Protein AF-A0A166R9R2-F1 (afdb_monomer_lite)

Secondary structure (DSSP, 8-state):
-----SSPPPSSHHHHHHHHHHHHHHHHTTTTSS-HHHHHHHHHHHHHHHHHHHHHHHHHHHHHHHHHHHHHHHHHH-TT--SSS--

pLDDT: mean 77.18, std 11.95, range [49.22, 95.12]

Foldseek 3Di:
DDDPDPDPQDPDPVSNVVVVVVVVVCVVVVCVPDDPVVVVVVVVVVVVVVVVVVVCCVVPVVVVVVVVVVVVCCVVVVPDDPPPDPD

InterPro domains:
  IPR024512 Small subunit of serine palmitoyltransferase-like [PF11779] (17-64)

Structure (mmCIF, N/CA/C/O backbone):
data_AF-A0A166R9R2-F1
#
_entry.id   AF-A0A166R9R2-F1
#
loop_
_atom_site.group_PDB
_atom_site.id
_atom_site.type_symbol
_atom_site.label_atom_id
_atom_site.label_alt_id
_atom_site.label_comp_id
_atom_site.label_asym_id
_atom_site.label_entity_id
_atom_site.label_seq_id
_atom_site.pdbx_PDB_ins_code
_atom_site.Cartn_x
_atom_site.Cartn_y
_atom_site.Cartn_z
_atom_site.occupancy
_atom_site.B_iso_or_equiv
_atom_site.auth_seq_id
_atom_site.auth_comp_id
_atom_site.auth_asym_id
_atom_site.auth_atom_id
_atom_site.pdbx_PDB_model_num
ATOM 1 N N . MET A 1 1 ? -24.221 -22.775 29.150 1.00 49.22 1 MET A N 1
ATOM 2 C CA . MET A 1 1 ? -22.929 -22.179 28.743 1.00 49.22 1 MET A CA 1
ATOM 3 C C . MET A 1 1 ? -23.203 -21.025 27.788 1.00 49.22 1 MET A C 1
ATOM 5 O O . MET A 1 1 ? -23.317 -21.229 26.587 1.00 49.22 1 MET A O 1
ATOM 9 N N . THR A 1 2 ? -23.420 -19.826 28.324 1.00 58.38 2 THR A N 1
ATOM 10 C CA . THR A 1 2 ? -23.666 -18.609 27.539 1.00 58.38 2 THR A CA 1
ATOM 11 C C . THR A 1 2 ? -22.318 -17.998 27.172 1.00 58.38 2 THR A C 1
ATOM 13 O O . THR A 1 2 ? -21.628 -17.451 28.027 1.00 58.38 2 THR A O 1
ATOM 16 N N . ASN A 1 3 ? -21.905 -18.156 25.917 1.00 58.81 3 ASN A N 1
ATOM 17 C CA . ASN A 1 3 ? -20.653 -17.599 25.412 1.00 58.81 3 ASN A CA 1
ATOM 18 C C . ASN A 1 3 ? -20.714 -16.061 25.420 1.00 58.81 3 ASN A C 1
ATOM 20 O O . ASN A 1 3 ? -21.324 -15.461 24.540 1.00 58.81 3 ASN A O 1
ATOM 24 N N . HIS A 1 4 ? -20.066 -15.434 26.402 1.00 62.53 4 HIS A N 1
ATOM 25 C CA . HIS A 1 4 ? -19.837 -13.989 26.476 1.00 62.53 4 HIS A CA 1
ATOM 26 C C . HIS A 1 4 ? -18.634 -13.613 25.589 1.00 62.53 4 HIS A C 1
ATOM 28 O O . HIS A 1 4 ? -17.598 -13.144 26.057 1.00 62.53 4 HIS A O 1
ATOM 34 N N . TYR A 1 5 ? -18.733 -13.867 24.286 1.00 57.38 5 TYR A N 1
ATOM 35 C CA . TYR A 1 5 ? -17.795 -13.298 23.322 1.00 57.38 5 TYR A CA 1
ATOM 36 C C . TYR A 1 5 ? -18.466 -12.084 22.685 1.00 57.38 5 TYR A C 1
ATOM 38 O O . TYR A 1 5 ? -19.431 -12.228 21.939 1.00 57.38 5 TYR A O 1
ATOM 46 N N . THR A 1 6 ? -17.945 -10.889 22.977 1.00 61.62 6 THR A N 1
ATOM 47 C CA . THR A 1 6 ? -18.450 -9.580 22.512 1.00 61.62 6 THR A CA 1
ATOM 48 C C . THR A 1 6 ? -18.473 -9.442 20.979 1.00 61.62 6 THR A C 1
ATOM 50 O O . THR A 1 6 ? -19.123 -8.547 20.450 1.00 61.62 6 THR A O 1
ATOM 53 N N . TYR A 1 7 ? -17.839 -10.364 20.245 1.00 62.16 7 TYR A N 1
ATOM 54 C CA . TYR A 1 7 ? -17.874 -10.429 18.783 1.00 62.16 7 TYR A CA 1
ATOM 55 C C . TYR A 1 7 ? -18.312 -11.821 18.304 1.00 62.16 7 TYR A C 1
ATOM 57 O O . TYR A 1 7 ? -17.480 -12.729 18.214 1.00 62.16 7 TYR A O 1
ATOM 65 N N . PRO A 1 8 ? -19.603 -12.034 17.985 1.00 69.12 8 PRO A N 1
ATOM 66 C CA . PRO A 1 8 ? -20.053 -13.309 17.449 1.00 69.12 8 PRO A CA 1
ATOM 67 C C . PRO A 1 8 ? -19.440 -13.531 16.063 1.00 69.12 8 PRO A C 1
ATOM 69 O O . PRO A 1 8 ? -19.558 -12.694 15.168 1.00 69.12 8 PRO A O 1
ATOM 72 N N . ARG A 1 9 ? -18.799 -14.690 15.875 1.00 69.81 9 ARG A N 1
ATOM 73 C CA . ARG A 1 9 ? -18.268 -15.123 14.578 1.00 69.81 9 ARG A CA 1
ATOM 74 C C . ARG A 1 9 ? -19.395 -15.070 13.530 1.00 69.81 9 ARG A C 1
ATOM 76 O O . ARG A 1 9 ? -20.382 -15.796 13.685 1.00 69.81 9 ARG A O 1
ATOM 83 N N . PRO A 1 10 ? -19.275 -14.255 12.467 1.00 72.62 10 PRO A N 1
ATOM 84 C CA . PRO A 1 10 ? -20.321 -14.157 11.458 1.00 72.62 10 PRO A CA 1
ATOM 85 C C . PRO A 1 10 ? -20.462 -15.489 10.714 1.00 72.62 10 PRO A C 1
ATOM 87 O O . PRO A 1 10 ? -19.473 -16.132 10.364 1.00 72.62 10 PRO A O 1
ATOM 90 N N . LYS A 1 11 ? -21.709 -15.908 10.475 1.00 79.19 11 LYS A N 1
ATOM 91 C CA . LYS A 1 11 ? -22.040 -17.193 9.829 1.00 79.19 11 LYS A CA 1
ATOM 92 C C . LYS A 1 11 ? -21.846 -17.161 8.303 1.00 79.19 11 LYS A C 1
ATOM 94 O O . LYS A 1 11 ? -21.725 -18.208 7.679 1.00 79.19 11 LYS A O 1
ATOM 99 N N . ASN A 1 12 ? -21.780 -15.964 7.715 1.00 85.69 12 ASN A N 1
ATOM 100 C CA . ASN A 1 12 ? -21.639 -15.746 6.273 1.00 85.69 12 ASN A CA 1
ATOM 101 C C . ASN A 1 12 ? -20.165 -15.784 5.841 1.00 85.69 12 ASN A C 1
ATOM 103 O O . ASN A 1 12 ? -19.317 -15.191 6.506 1.00 85.69 12 ASN A O 1
ATOM 107 N N . ALA A 1 13 ? -19.865 -16.387 4.684 1.00 82.81 13 ALA A N 1
ATOM 108 C CA . ALA A 1 13 ? -18.496 -16.501 4.164 1.00 82.81 13 ALA A CA 1
ATOM 109 C C . ALA A 1 13 ? -17.811 -15.135 3.951 1.00 82.81 13 ALA A C 1
ATOM 111 O O . ALA A 1 13 ? -16.672 -14.940 4.374 1.00 82.81 13 ALA A O 1
ATOM 112 N N . VAL A 1 14 ? -18.530 -14.162 3.377 1.00 83.88 14 VAL A N 1
ATOM 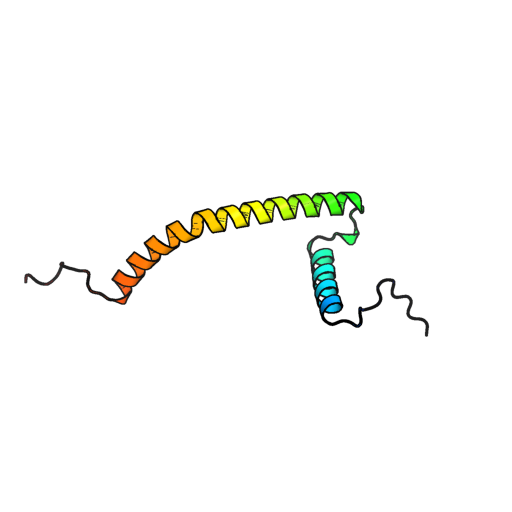113 C CA . VAL A 1 14 ? -18.030 -12.785 3.186 1.00 83.88 14 VAL A CA 1
ATOM 114 C C . VAL A 1 14 ? -17.804 -12.090 4.530 1.00 83.88 14 VAL A C 1
ATOM 116 O O . VAL A 1 14 ? -16.764 -11.471 4.744 1.00 83.88 14 VAL A O 1
ATOM 119 N N . GLY A 1 15 ? -18.737 -12.255 5.473 1.00 82.44 15 GLY A N 1
ATOM 120 C CA . GLY A 1 15 ? -18.602 -11.708 6.824 1.00 82.44 15 GLY A CA 1
ATOM 121 C C . GLY A 1 15 ? -17.392 -12.284 7.557 1.00 82.44 15 GLY A C 1
ATOM 122 O O . GLY A 1 15 ? -16.680 -11.557 8.240 1.00 82.44 15 GLY A O 1
ATOM 123 N N . LEU A 1 16 ? -17.104 -13.572 7.363 1.00 83.06 16 LEU A N 1
ATOM 124 C CA . LEU A 1 16 ? -15.944 -14.231 7.954 1.00 83.06 16 LEU A CA 1
ATOM 125 C C . LEU A 1 16 ? -14.620 -13.718 7.374 1.00 83.06 16 LEU A C 1
ATOM 127 O O . LEU A 1 16 ? -13.635 -13.588 8.101 1.00 83.06 16 LEU A O 1
ATOM 131 N N . PHE A 1 17 ? -14.595 -13.422 6.074 1.00 83.19 17 PHE A N 1
ATOM 132 C CA . PHE A 1 17 ? -13.430 -12.846 5.408 1.00 83.19 17 PHE A CA 1
ATOM 133 C C . PHE A 1 17 ? -13.147 -11.418 5.888 1.00 83.19 17 PHE A C 1
ATOM 135 O O . PHE A 1 17 ? -12.014 -11.112 6.263 1.00 83.19 17 PHE A O 1
ATOM 142 N N . LEU A 1 18 ? -14.178 -10.570 5.946 1.00 82.50 18 LEU A N 1
ATOM 143 C CA . LEU A 1 18 ? -14.062 -9.202 6.458 1.00 82.50 18 LE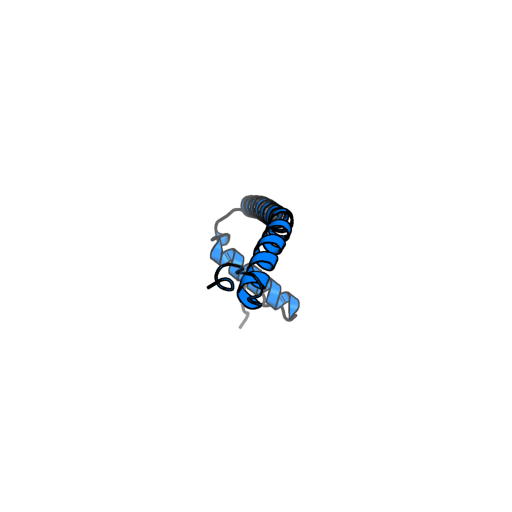U A CA 1
ATOM 144 C C . LEU A 1 18 ? -13.657 -9.190 7.934 1.00 82.50 18 LEU A C 1
ATOM 146 O O . LEU A 1 18 ? -12.757 -8.446 8.308 1.00 82.50 18 LEU A O 1
ATOM 150 N N . TRP A 1 19 ? -14.234 -10.077 8.747 1.00 80.38 19 TRP A N 1
ATOM 151 C CA . TRP A 1 19 ? -13.880 -10.224 10.159 1.00 80.38 19 TRP A CA 1
ATOM 152 C C . TRP A 1 19 ? -12.415 -10.633 10.351 1.00 80.38 19 TRP A C 1
ATOM 154 O O . TRP A 1 19 ? -11.706 -10.030 11.152 1.00 80.38 19 TRP A O 1
ATOM 164 N N . LYS A 1 20 ? -11.911 -11.595 9.563 1.00 82.38 20 LYS A N 1
ATOM 165 C CA . LYS A 1 20 ? -10.486 -11.966 9.587 1.00 82.38 20 LYS A CA 1
ATOM 166 C C . LYS A 1 20 ? -9.582 -10.805 9.187 1.00 82.38 20 LYS A C 1
ATOM 168 O O . LYS A 1 20 ? -8.554 -10.595 9.825 1.00 82.38 20 LYS A O 1
ATOM 173 N N . ARG A 1 21 ? -9.951 -10.067 8.136 1.00 80.06 21 ARG A N 1
ATOM 174 C CA . ARG A 1 21 ? -9.181 -8.913 7.664 1.00 80.06 21 ARG A CA 1
ATOM 175 C C . ARG A 1 21 ? -9.154 -7.806 8.714 1.00 80.06 21 ARG A C 1
ATOM 177 O O . ARG A 1 21 ? -8.086 -7.261 8.961 1.00 80.06 21 ARG A O 1
ATOM 184 N N . GLN A 1 22 ? -10.291 -7.527 9.347 1.00 77.62 22 GLN A N 1
ATOM 185 C CA . GLN A 1 22 ? -10.405 -6.552 10.425 1.00 77.62 22 GLN A CA 1
ATOM 186 C C . GLN A 1 22 ? -9.543 -6.950 11.626 1.00 77.62 22 GLN A C 1
ATOM 188 O O . GLN A 1 22 ? -8.759 -6.134 12.089 1.00 77.62 22 GLN A O 1
ATOM 193 N N . MET A 1 23 ? -9.617 -8.207 12.072 1.00 79.31 23 MET A N 1
ATOM 194 C CA . MET A 1 23 ? -8.820 -8.705 13.201 1.00 79.31 23 MET A CA 1
ATOM 195 C C . MET A 1 23 ? -7.312 -8.649 12.923 1.00 79.31 23 MET A C 1
ATOM 197 O O . MET A 1 23 ? -6.538 -8.231 13.779 1.00 79.31 23 MET A O 1
ATOM 201 N N . TRP A 1 24 ? -6.883 -9.004 11.706 1.00 79.38 24 TRP A N 1
ATOM 202 C CA . TRP A 1 24 ? -5.489 -8.827 11.281 1.00 79.38 24 TRP A CA 1
ATOM 203 C C . TRP A 1 24 ? -5.062 -7.359 11.322 1.00 79.38 24 TRP A C 1
ATOM 205 O O . TRP A 1 24 ? -3.970 -7.041 11.790 1.00 79.38 24 TRP A O 1
ATOM 215 N N . PHE A 1 25 ? -5.926 -6.460 10.852 1.00 74.56 25 PHE A N 1
ATOM 216 C CA . PHE A 1 25 ? -5.632 -5.033 10.808 1.00 74.56 25 PHE A CA 1
ATOM 217 C C . PHE A 1 25 ? -5.560 -4.419 12.214 1.00 74.56 25 PHE A C 1
ATOM 219 O O . PHE A 1 25 ? -4.630 -3.674 12.512 1.00 74.56 25 PHE A O 1
ATOM 226 N N . GLU A 1 26 ? -6.489 -4.792 13.099 1.00 74.75 26 GLU A N 1
ATOM 227 C CA . GLU A 1 26 ? -6.503 -4.385 14.509 1.00 74.75 26 GLU A CA 1
ATOM 228 C C . GLU A 1 26 ? -5.257 -4.872 15.255 1.00 74.75 26 GLU A C 1
ATOM 230 O O . GLU A 1 26 ? -4.663 -4.097 16.005 1.00 74.75 26 GLU A O 1
ATOM 235 N N . SER A 1 27 ? -4.807 -6.103 14.983 1.00 75.56 27 SER A N 1
ATOM 236 C CA . SER A 1 27 ? -3.585 -6.662 15.573 1.00 75.56 27 SER A CA 1
ATOM 237 C C . SER A 1 27 ? -2.301 -6.027 15.038 1.00 75.56 27 SER A C 1
ATOM 239 O O . SER A 1 27 ? -1.349 -5.882 15.797 1.00 75.56 27 SER A O 1
ATOM 241 N N . THR A 1 28 ? -2.236 -5.671 13.751 1.00 75.19 28 THR A N 1
ATOM 242 C CA . THR A 1 28 ? -0.991 -5.154 13.147 1.00 75.19 28 THR A CA 1
ATOM 243 C C . THR A 1 28 ? -0.697 -3.724 13.596 1.00 75.19 28 THR A C 1
ATOM 245 O O . THR A 1 28 ? 0.458 -3.364 13.794 1.00 75.19 28 THR A O 1
ATOM 248 N N . PHE A 1 29 ? -1.738 -2.913 13.784 1.00 67.94 29 PHE A N 1
ATOM 249 C CA . PHE A 1 29 ? -1.601 -1.500 14.145 1.00 67.94 29 PHE A CA 1
ATOM 250 C C . PHE A 1 29 ? -1.874 -1.211 15.629 1.00 67.94 29 PHE A C 1
ATOM 252 O O . PHE A 1 29 ? -1.943 -0.046 16.005 1.00 67.94 29 PHE A O 1
ATOM 259 N N . ALA A 1 30 ? -2.056 -2.245 16.465 1.00 71.88 30 ALA A N 1
ATOM 260 C CA . ALA A 1 30 ? -2.420 -2.111 17.883 1.00 71.88 30 ALA A CA 1
ATOM 261 C C . ALA A 1 30 ? -3.606 -1.147 18.118 1.00 71.88 30 ALA A C 1
ATOM 263 O O . ALA A 1 30 ? -3.690 -0.445 19.125 1.00 71.8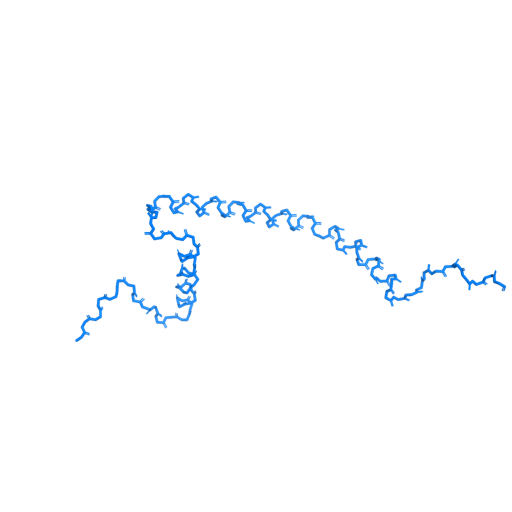8 30 ALA A O 1
ATOM 264 N N . LEU A 1 31 ? -4.563 -1.138 17.183 1.00 68.50 31 LEU A N 1
ATOM 265 C CA . LEU A 1 31 ? -5.704 -0.213 17.156 1.00 68.50 31 LEU A CA 1
ATOM 266 C C . LEU A 1 31 ? -6.699 -0.439 18.301 1.00 68.50 31 LEU A C 1
ATOM 268 O O . LEU A 1 31 ? -7.679 0.292 18.399 1.00 68.50 31 LEU A O 1
ATOM 272 N N . SER A 1 32 ? -6.489 -1.457 19.141 1.00 67.88 32 SER A N 1
ATOM 273 C CA . SER A 1 32 ? -7.341 -1.711 20.304 1.00 67.88 32 SER A CA 1
ATOM 274 C C . SER A 1 32 ? -7.145 -0.689 21.425 1.00 67.88 32 SER A C 1
ATOM 276 O O . SER A 1 32 ? -7.950 -0.670 22.349 1.00 67.88 32 SER A O 1
ATOM 278 N N . MET A 1 33 ? -6.065 0.099 21.378 1.00 78.81 33 MET A N 1
ATOM 279 C CA . MET A 1 33 ? -5.723 1.104 22.393 1.00 78.81 33 MET A CA 1
ATOM 280 C C . MET A 1 33 ? -6.088 2.533 21.967 1.00 78.81 33 MET A C 1
ATOM 282 O O . MET A 1 33 ? -6.089 3.420 22.811 1.00 78.81 33 MET A O 1
ATOM 286 N N . LEU A 1 34 ? -6.385 2.754 20.681 1.00 80.31 34 LEU A N 1
ATOM 287 C CA . LEU A 1 34 ? -6.746 4.070 20.149 1.00 80.31 34 LEU A CA 1
ATOM 288 C C . LEU A 1 34 ? -8.224 4.371 20.381 1.00 80.31 34 LEU A C 1
ATOM 290 O O . LEU A 1 34 ? -9.083 3.492 20.255 1.00 80.31 34 LEU A O 1
ATOM 294 N N . GLU A 1 35 ? -8.527 5.641 20.630 1.00 85.19 35 GLU A N 1
ATOM 295 C CA . GLU A 1 35 ? -9.908 6.090 20.699 1.00 85.19 35 GLU A CA 1
ATOM 296 C C . GLU A 1 35 ? -10.610 5.931 19.334 1.00 85.19 35 GLU A C 1
ATOM 298 O O . GLU A 1 35 ? -9.968 5.969 18.273 1.00 85.19 35 GLU A O 1
ATOM 303 N N . PRO A 1 36 ? -11.950 5.784 19.307 1.00 80.12 36 PRO A N 1
ATOM 304 C CA . PRO A 1 36 ? -12.692 5.572 18.064 1.00 80.12 36 PRO A CA 1
ATOM 305 C C . PRO A 1 36 ? -12.445 6.655 17.004 1.00 80.12 36 PRO A C 1
ATOM 307 O O . PRO A 1 36 ? -12.455 6.360 15.809 1.00 80.12 36 PRO A O 1
ATOM 310 N N . TRP A 1 37 ? -12.199 7.898 17.430 1.00 85.44 37 TRP A N 1
ATOM 311 C CA . TRP A 1 37 ? -11.929 9.018 16.530 1.00 85.44 37 TRP A CA 1
ATOM 312 C C . TRP A 1 37 ? -10.501 8.977 15.956 1.00 85.44 37 TRP A C 1
ATOM 314 O O . TRP A 1 37 ? -10.319 9.243 14.766 1.00 85.44 37 TRP A O 1
ATOM 324 N N . GLU A 1 38 ? -9.504 8.573 16.752 1.00 86.06 38 GLU A N 1
ATOM 325 C CA . GLU A 1 38 ? -8.112 8.423 16.306 1.00 86.06 38 GLU A CA 1
ATOM 326 C C . GLU A 1 38 ? -8.001 7.309 15.266 1.00 86.06 38 GLU A C 1
ATOM 328 O O . GLU A 1 38 ? -7.344 7.468 14.236 1.00 86.06 38 GLU A O 1
ATOM 333 N N . LYS A 1 39 ? -8.724 6.201 15.477 1.00 82.31 39 LYS A N 1
ATOM 334 C CA . LYS A 1 39 ? -8.832 5.113 14.495 1.00 82.31 39 LYS A CA 1
ATOM 335 C C . LYS A 1 39 ? -9.366 5.624 13.156 1.00 82.31 39 LYS A C 1
ATOM 337 O O . LYS A 1 39 ? -8.836 5.246 12.112 1.00 82.31 39 LYS A O 1
ATOM 342 N N . CYS A 1 40 ? -10.374 6.499 13.170 1.00 84.25 40 CYS A N 1
ATOM 343 C CA . CYS A 1 40 ? -10.895 7.118 11.950 1.00 84.25 40 CYS A CA 1
ATOM 344 C C . CYS A 1 40 ? -9.833 7.973 11.242 1.00 84.25 40 CYS A C 1
ATOM 346 O O . CYS A 1 40 ? -9.686 7.842 10.028 1.00 84.25 40 CYS A O 1
ATOM 348 N N . LEU A 1 41 ? -9.053 8.782 11.969 1.00 88.88 41 LEU A N 1
ATOM 349 C CA . LEU A 1 41 ? -7.969 9.576 11.375 1.00 88.88 41 LEU A CA 1
ATOM 350 C C . LEU A 1 41 ? -6.848 8.721 10.779 1.00 88.88 41 LEU A C 1
ATOM 352 O O . LEU A 1 41 ? -6.387 8.983 9.671 1.00 88.88 41 LEU A O 1
ATOM 356 N N . VAL A 1 42 ? -6.411 7.675 11.480 1.00 87.56 42 VAL A N 1
ATOM 357 C CA . VAL A 1 42 ? -5.367 6.780 10.961 1.00 87.56 42 VAL A CA 1
ATOM 358 C C . VAL A 1 42 ? -5.838 6.097 9.676 1.00 87.56 42 VAL A C 1
ATOM 360 O O . VAL A 1 42 ? -5.081 6.012 8.709 1.00 87.56 42 VAL A O 1
ATOM 363 N N . MET A 1 43 ? -7.101 5.662 9.626 1.00 84.88 43 MET A N 1
ATOM 364 C CA . MET A 1 43 ? -7.679 5.039 8.433 1.00 84.88 43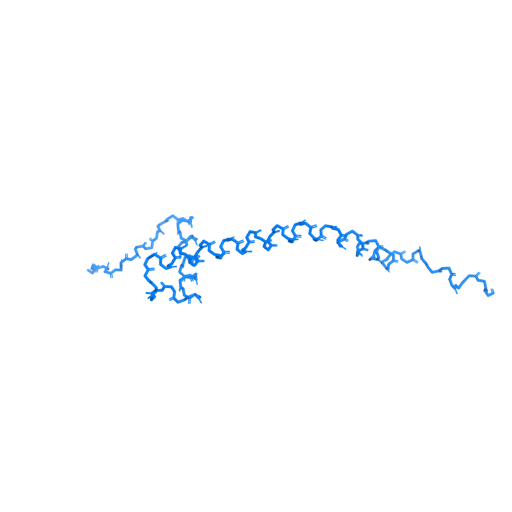 MET A CA 1
ATOM 365 C C . MET A 1 43 ? -7.761 6.007 7.250 1.00 84.88 43 MET A C 1
ATOM 367 O O . MET A 1 43 ? -7.444 5.607 6.130 1.00 84.88 43 MET A O 1
ATOM 371 N N . THR A 1 44 ? -8.146 7.268 7.467 1.00 89.44 44 THR A N 1
ATOM 372 C CA . THR A 1 44 ? -8.211 8.261 6.382 1.00 89.44 44 THR A CA 1
ATOM 373 C C . THR A 1 44 ? -6.824 8.615 5.859 1.00 89.44 44 THR A C 1
ATOM 375 O O . THR A 1 44 ? -6.631 8.659 4.642 1.00 89.44 44 THR A O 1
ATOM 378 N N . ILE A 1 45 ? -5.835 8.791 6.740 1.00 92.31 45 ILE A N 1
ATOM 379 C CA . ILE A 1 45 ? -4.440 9.039 6.347 1.00 92.31 45 ILE A CA 1
ATOM 380 C C . ILE A 1 45 ? -3.902 7.851 5.550 1.00 92.31 45 ILE A C 1
ATOM 382 O O . ILE A 1 45 ? -3.367 8.031 4.457 1.00 92.31 45 ILE A O 1
ATOM 386 N N . LEU A 1 46 ? -4.087 6.628 6.050 1.00 89.25 46 LEU A N 1
ATOM 387 C CA . LEU A 1 46 ? -3.601 5.423 5.386 1.00 89.25 46 LEU A CA 1
ATOM 388 C C . LEU A 1 46 ? -4.273 5.214 4.025 1.00 89.25 46 LEU A C 1
ATOM 390 O O . LEU A 1 46 ? -3.588 4.903 3.055 1.00 89.25 46 LEU A O 1
ATOM 394 N N . LEU A 1 47 ? -5.584 5.448 3.915 1.00 90.62 47 LEU A N 1
ATOM 395 C CA . LEU A 1 47 ? -6.297 5.413 2.636 1.00 90.62 47 LEU A CA 1
ATOM 396 C C . LEU A 1 47 ? -5.743 6.461 1.657 1.00 90.62 47 LEU A C 1
ATOM 398 O O . LEU A 1 47 ? -5.517 6.160 0.485 1.00 90.62 47 LEU A O 1
ATOM 402 N N . THR A 1 48 ? -5.484 7.678 2.134 1.00 94.81 48 THR A N 1
ATOM 403 C CA . THR A 1 48 ? -4.934 8.767 1.313 1.00 94.81 48 THR A CA 1
ATOM 404 C C . THR A 1 48 ? -3.531 8.422 0.812 1.00 94.81 48 THR A C 1
ATOM 406 O O . THR A 1 48 ? -3.240 8.554 -0.373 1.00 94.81 48 THR A O 1
ATOM 409 N N . LEU A 1 49 ? -2.671 7.886 1.680 1.00 94.94 49 LEU A N 1
ATOM 410 C CA . LEU A 1 49 ? -1.338 7.427 1.292 1.00 94.94 49 LEU A CA 1
ATOM 411 C C . LEU A 1 49 ? -1.409 6.261 0.300 1.00 94.94 49 LEU A C 1
ATOM 413 O O . LEU A 1 49 ? -0.709 6.272 -0.708 1.00 94.94 49 LEU A O 1
ATOM 417 N N . MET A 1 50 ? -2.280 5.279 0.540 1.00 92.75 50 MET A N 1
ATOM 418 C CA . MET A 1 50 ? -2.437 4.127 -0.351 1.00 92.75 50 MET A CA 1
ATOM 419 C C . MET A 1 50 ? -2.966 4.535 -1.724 1.00 92.75 50 MET A C 1
ATOM 421 O O . MET A 1 50 ? -2.466 4.047 -2.736 1.00 92.75 50 MET A O 1
ATOM 425 N N . THR A 1 51 ? -3.937 5.446 -1.791 1.00 95.12 51 THR A N 1
ATOM 426 C CA . THR A 1 51 ? -4.449 5.968 -3.067 1.00 95.12 51 THR A CA 1
ATOM 427 C C . THR A 1 51 ? -3.393 6.788 -3.800 1.00 95.12 51 THR A C 1
ATOM 429 O O . THR A 1 51 ? -3.243 6.614 -5.009 1.00 95.12 51 THR A O 1
ATOM 432 N N . LEU A 1 52 ? -2.596 7.594 -3.092 1.00 94.56 52 LEU A N 1
ATOM 433 C CA . LEU A 1 52 ? -1.484 8.341 -3.680 1.00 94.56 52 LEU A CA 1
ATOM 434 C C . LEU A 1 52 ? -0.405 7.407 -4.247 1.00 94.56 52 LEU A C 1
ATOM 436 O O . LEU A 1 52 ? -0.005 7.563 -5.398 1.00 94.56 52 LEU A O 1
ATOM 440 N N . VAL A 1 53 ? 0.016 6.397 -3.479 1.00 94.00 53 VAL A N 1
ATOM 441 C CA . VAL A 1 53 ? 0.982 5.380 -3.925 1.00 94.00 53 VAL A CA 1
ATOM 442 C C . VAL A 1 53 ? 0.439 4.613 -5.123 1.00 94.00 53 VAL A C 1
ATOM 444 O O . VAL A 1 53 ? 1.145 4.442 -6.109 1.00 94.00 53 VAL A O 1
ATOM 447 N N . THR A 1 54 ? -0.823 4.191 -5.070 1.00 93.94 54 THR A N 1
ATOM 448 C CA . THR A 1 54 ? -1.469 3.450 -6.159 1.00 93.94 54 THR A CA 1
ATOM 449 C C . THR A 1 54 ? -1.547 4.300 -7.424 1.00 93.94 54 THR A C 1
ATOM 451 O O . THR A 1 54 ? -1.181 3.835 -8.498 1.00 93.94 54 THR A O 1
ATOM 454 N N . THR A 1 55 ? -1.942 5.568 -7.305 1.00 93.19 55 THR A N 1
ATOM 455 C CA . THR A 1 55 ? -1.995 6.515 -8.429 1.00 93.19 55 THR A CA 1
ATOM 456 C C . THR A 1 55 ? -0.604 6.762 -9.014 1.00 93.19 55 THR A C 1
ATOM 458 O O . THR A 1 55 ? -0.427 6.716 -10.231 1.00 93.19 55 THR A O 1
ATOM 461 N N . GLY A 1 56 ? 0.407 6.954 -8.161 1.00 88.88 56 GLY A N 1
ATOM 462 C CA . GLY A 1 56 ? 1.802 7.082 -8.579 1.00 88.88 56 GLY A CA 1
ATOM 463 C C . GLY A 1 56 ? 2.312 5.828 -9.288 1.00 88.88 56 GLY A C 1
ATOM 464 O O . GLY A 1 56 ? 2.949 5.930 -10.333 1.00 88.88 56 GLY A O 1
ATOM 465 N N . LEU A 1 57 ? 1.969 4.643 -8.781 1.00 90.31 57 LEU A N 1
ATOM 466 C CA . LEU A 1 57 ? 2.334 3.364 -9.380 1.00 90.31 57 LEU A CA 1
ATOM 467 C C . LEU A 1 57 ? 1.679 3.189 -10.756 1.00 90.31 57 LEU A C 1
ATOM 469 O O . LEU A 1 57 ? 2.374 2.885 -11.721 1.00 90.31 57 LEU A O 1
ATOM 473 N N . TYR A 1 58 ? 0.376 3.449 -10.879 1.00 90.81 58 TYR A N 1
ATOM 474 C CA . TYR A 1 58 ? -0.327 3.377 -12.163 1.00 90.81 58 TYR A CA 1
ATOM 475 C C . TYR A 1 58 ? 0.195 4.383 -13.187 1.00 90.81 58 TYR A C 1
ATOM 477 O O . TYR A 1 58 ? 0.238 4.065 -14.370 1.00 90.81 58 TYR A O 1
ATOM 485 N N . SER A 1 59 ? 0.606 5.574 -12.754 1.00 86.44 59 SER A N 1
ATOM 486 C CA . SER A 1 59 ? 1.161 6.590 -13.652 1.00 86.44 59 SER A CA 1
ATOM 487 C C . SER A 1 59 ? 2.605 6.266 -14.074 1.00 86.44 59 SER A C 1
ATOM 489 O O . SER A 1 59 ? 2.974 6.420 -15.237 1.00 86.44 59 SER A O 1
ATOM 491 N N . TYR A 1 60 ? 3.429 5.757 -13.153 1.00 81.94 60 TYR A N 1
ATOM 492 C CA . TYR A 1 60 ? 4.868 5.566 -13.370 1.00 81.94 60 TYR A CA 1
ATOM 493 C C . TYR A 1 60 ? 5.238 4.212 -13.994 1.00 81.94 60 TYR A C 1
ATOM 495 O O . TYR A 1 60 ? 6.125 4.132 -14.848 1.00 81.94 60 TYR A O 1
ATOM 503 N N . VAL A 1 61 ? 4.572 3.129 -13.588 1.00 77.12 61 VAL A N 1
ATOM 504 C CA . VAL A 1 61 ? 4.897 1.763 -14.028 1.00 77.12 61 VAL A CA 1
ATOM 505 C C . VAL A 1 61 ? 4.744 1.538 -15.536 1.00 77.12 61 VAL A C 1
ATOM 507 O O . VAL A 1 61 ? 5.687 0.995 -16.117 1.00 77.12 61 VAL A O 1
ATOM 510 N N . PRO A 1 62 ? 3.647 1.928 -16.221 1.00 78.94 62 PRO A N 1
ATOM 511 C CA . PRO A 1 62 ? 3.471 1.575 -17.632 1.00 78.94 62 PRO A CA 1
ATOM 512 C C . PRO A 1 62 ? 4.567 2.170 -18.521 1.00 78.94 62 PRO A C 1
ATOM 514 O O . PRO A 1 62 ? 5.041 1.500 -19.436 1.00 78.94 62 PRO A O 1
ATOM 517 N N . VAL A 1 63 ? 5.043 3.379 -18.206 1.00 72.50 63 VAL A N 1
ATOM 518 C CA . VAL A 1 63 ? 6.125 4.041 -18.951 1.00 72.50 63 VAL A CA 1
ATOM 519 C C . VAL A 1 63 ? 7.430 3.242 -18.854 1.00 72.50 63 VAL A C 1
ATOM 521 O O . VAL A 1 63 ? 8.111 3.028 -19.854 1.00 72.50 63 VAL A O 1
ATOM 524 N N . ARG A 1 64 ? 7.760 2.730 -17.664 1.00 71.12 64 ARG A N 1
ATOM 525 C CA . ARG A 1 64 ? 9.018 2.006 -17.410 1.00 71.12 64 ARG A CA 1
ATOM 526 C C . ARG A 1 64 ? 8.974 0.555 -17.886 1.00 71.12 64 ARG A C 1
ATOM 528 O O . ARG A 1 64 ? 9.995 0.021 -18.316 1.00 71.12 64 ARG A O 1
ATOM 535 N N . VAL A 1 65 ? 7.805 -0.084 -17.845 1.00 78.94 65 VAL A N 1
ATOM 536 C CA . VAL A 1 65 ? 7.627 -1.473 -18.300 1.00 78.94 65 VAL A CA 1
ATOM 537 C C . VAL A 1 65 ? 7.850 -1.595 -19.807 1.00 78.94 65 VAL A C 1
ATOM 539 O O . VAL A 1 65 ? 8.490 -2.551 -20.239 1.00 78.94 65 VAL A O 1
ATOM 542 N N . VAL A 1 66 ? 7.418 -0.615 -20.607 1.00 79.25 66 VAL A N 1
ATOM 543 C CA . VAL A 1 66 ? 7.617 -0.633 -22.069 1.00 79.25 66 VAL A CA 1
ATOM 544 C C . VAL A 1 66 ? 9.102 -0.564 -22.444 1.00 79.25 66 VAL A C 1
ATOM 546 O O . VAL A 1 66 ? 9.553 -1.273 -23.347 1.00 79.25 66 VAL A O 1
ATOM 549 N N . GLU A 1 67 ? 9.892 0.248 -21.741 1.00 78.06 67 GLU A N 1
ATOM 550 C CA . GLU A 1 67 ? 11.336 0.362 -21.985 1.00 78.06 67 GLU A CA 1
ATOM 551 C C . GLU A 1 67 ? 12.086 -0.919 -21.607 1.00 78.06 67 GLU A C 1
ATOM 553 O O . GLU A 1 67 ? 12.923 -1.407 -22.374 1.00 78.06 67 GLU A O 1
ATOM 558 N N . VAL A 1 68 ? 11.760 -1.497 -20.447 1.00 81.94 68 VAL A N 1
ATOM 559 C CA . VAL A 1 68 ? 12.352 -2.761 -19.992 1.00 81.94 68 VAL A CA 1
ATOM 560 C C . VAL A 1 68 ? 11.936 -3.909 -20.907 1.00 81.94 68 VAL A C 1
ATOM 562 O O . VAL A 1 68 ? 12.777 -4.736 -21.241 1.00 81.94 68 VAL A O 1
ATOM 565 N N . GLN A 1 69 ? 10.692 -3.934 -21.391 1.00 82.44 69 GLN A N 1
ATOM 566 C CA . GLN A 1 69 ? 10.214 -4.948 -22.330 1.00 82.44 69 GLN A CA 1
ATOM 567 C C . GLN A 1 69 ? 10.973 -4.893 -23.660 1.00 82.44 69 GLN A C 1
ATOM 569 O O . GLN A 1 69 ? 11.402 -5.933 -24.154 1.00 82.44 69 GLN A O 1
ATOM 574 N N . ARG A 1 70 ? 11.200 -3.699 -24.228 1.00 76.25 70 ARG A N 1
ATOM 575 C CA . ARG A 1 70 ? 11.987 -3.549 -25.468 1.00 76.25 70 ARG A CA 1
ATOM 576 C C . ARG A 1 70 ? 13.414 -4.077 -25.306 1.00 76.25 70 ARG A C 1
ATOM 578 O O . ARG A 1 70 ? 13.905 -4.783 -26.184 1.00 76.25 70 ARG A O 1
ATOM 585 N N . ARG A 1 71 ? 14.058 -3.790 -24.169 1.00 79.31 71 ARG A N 1
ATOM 586 C CA . ARG A 1 71 ? 15.391 -4.325 -23.843 1.00 79.31 71 ARG A CA 1
ATOM 587 C C . ARG A 1 71 ? 15.351 -5.835 -23.607 1.00 79.31 71 ARG A C 1
ATOM 589 O O . ARG A 1 71 ? 16.192 -6.551 -24.134 1.00 79.31 71 ARG A O 1
ATOM 596 N N . ALA A 1 72 ? 14.361 -6.334 -22.873 1.00 83.69 72 ALA A N 1
ATOM 597 C CA . ALA A 1 72 ? 14.195 -7.758 -22.601 1.00 83.69 72 ALA A CA 1
ATOM 598 C C . ALA A 1 72 ? 13.987 -8.561 -23.891 1.00 83.69 72 ALA A C 1
ATOM 600 O O . ALA A 1 72 ? 14.603 -9.605 -24.042 1.00 83.69 72 ALA A O 1
ATOM 601 N N . ILE A 1 73 ? 13.204 -8.051 -24.850 1.00 81.75 73 ILE A N 1
ATOM 602 C CA . ILE A 1 73 ? 13.035 -8.660 -26.179 1.00 81.75 73 ILE A CA 1
ATOM 603 C C . ILE A 1 73 ? 14.369 -8.694 -26.929 1.00 81.75 73 ILE A C 1
ATOM 605 O O . ILE A 1 73 ? 14.714 -9.716 -27.511 1.00 81.75 73 ILE A O 1
ATOM 609 N N . TYR A 1 74 ? 15.151 -7.617 -26.888 1.00 75.75 74 TYR A N 1
ATOM 610 C CA . TYR A 1 74 ? 16.470 -7.588 -27.517 1.00 75.75 74 TYR A CA 1
ATOM 611 C C . TYR A 1 74 ? 17.426 -8.640 -26.922 1.00 75.75 74 TYR A C 1
ATOM 613 O O . TYR A 1 74 ? 18.111 -9.338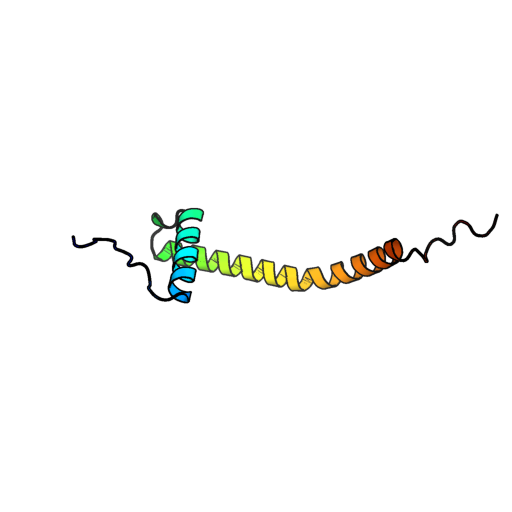 -27.669 1.00 75.75 74 TYR A O 1
ATOM 621 N N . TYR A 1 75 ? 17.423 -8.815 -25.595 1.00 78.62 75 TYR A N 1
ATOM 622 C CA . TYR A 1 75 ? 18.232 -9.837 -24.923 1.00 78.62 75 TYR A CA 1
ATOM 623 C C . TYR A 1 75 ? 17.692 -11.266 -25.104 1.00 78.62 75 TYR A C 1
ATOM 625 O O . TYR A 1 75 ? 18.490 -12.187 -25.248 1.00 78.62 75 TYR A O 1
ATOM 633 N N . LEU A 1 76 ? 16.368 -11.469 -25.130 1.00 78.12 76 LEU A N 1
ATOM 634 C CA . LEU A 1 76 ? 15.756 -12.792 -25.322 1.00 78.12 76 LEU A CA 1
ATOM 635 C C . LEU A 1 76 ? 15.831 -13.283 -26.772 1.00 78.12 76 LEU A C 1
ATOM 637 O O . LEU A 1 76 ? 16.041 -14.469 -26.999 1.00 78.12 76 LEU A O 1
ATOM 641 N N . PHE A 1 77 ? 15.623 -12.401 -27.753 1.00 81.12 77 PHE A N 1
ATOM 642 C CA . PHE A 1 77 ? 15.527 -12.779 -29.169 1.00 81.12 77 PHE A CA 1
ATOM 643 C C . PHE A 1 77 ? 16.831 -12.578 -29.952 1.00 81.12 77 PHE A C 1
ATOM 645 O O . PHE A 1 77 ? 16.887 -12.922 -31.131 1.00 81.12 77 PHE A O 1
ATOM 652 N N . GLY A 1 78 ? 17.883 -12.036 -29.328 1.00 64.62 78 GLY A N 1
ATOM 653 C CA . GLY A 1 78 ? 19.267 -12.091 -29.820 1.00 64.62 78 GLY A CA 1
ATOM 654 C C . GLY A 1 78 ? 19.574 -11.397 -31.158 1.00 64.62 78 GLY A C 1
ATOM 655 O O . GLY A 1 78 ? 20.722 -11.415 -31.594 1.00 64.62 78 GLY A O 1
ATOM 656 N N . ARG A 1 79 ? 18.608 -10.763 -31.835 1.00 58.19 79 ARG A N 1
ATOM 657 C CA . ARG A 1 79 ? 18.812 -10.105 -33.143 1.00 58.19 79 ARG A CA 1
ATOM 658 C C . ARG A 1 79 ? 19.303 -8.670 -33.000 1.00 58.19 79 ARG A C 1
ATOM 660 O O . ARG A 1 79 ? 18.596 -7.729 -33.352 1.00 58.19 79 ARG A O 1
ATOM 667 N N . GLY A 1 80 ? 20.501 -8.512 -32.452 1.00 59.34 80 GLY A N 1
ATOM 668 C CA . GLY A 1 80 ? 20.918 -7.195 -32.003 1.00 59.34 80 GLY A CA 1
ATOM 669 C C . GLY A 1 80 ? 22.389 -6.838 -31.987 1.00 59.34 80 GLY A C 1
ATOM 670 O O . GLY A 1 80 ? 22.661 -5.654 -31.926 1.00 59.34 80 GLY A O 1
ATOM 671 N N . SER A 1 81 ? 23.342 -7.766 -32.05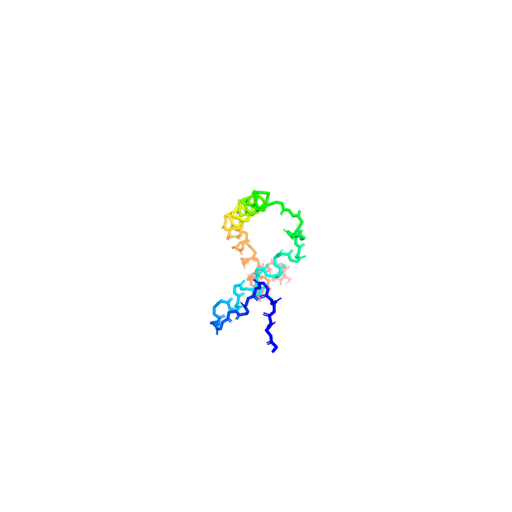2 1.00 50.34 81 SER A N 1
ATOM 672 C CA . SER A 1 81 ? 24.762 -7.379 -32.022 1.00 50.34 81 SER A CA 1
ATOM 673 C C . SER A 1 81 ? 25.377 -7.395 -33.426 1.00 50.34 81 SER A C 1
ATOM 675 O O . SER A 1 81 ? 25.806 -8.462 -33.870 1.00 50.34 81 SER A O 1
ATOM 677 N N . PRO A 1 82 ? 25.476 -6.258 -34.146 1.00 56.91 82 PRO A N 1
ATOM 678 C CA . PRO A 1 82 ? 26.308 -6.150 -35.339 1.00 56.91 82 PRO A CA 1
ATOM 679 C C . PRO A 1 82 ? 27.766 -5.885 -34.925 1.00 56.91 82 PRO A C 1
ATOM 681 O O . PRO A 1 82 ? 28.355 -4.889 -35.321 1.00 56.91 82 PRO A O 1
ATOM 684 N N . VAL A 1 83 ? 28.345 -6.725 -34.059 1.00 63.81 83 VAL A N 1
ATOM 685 C CA . VAL A 1 83 ? 29.739 -6.553 -33.585 1.00 63.81 83 VAL A CA 1
ATOM 686 C C . VAL A 1 83 ? 30.635 -7.736 -33.978 1.00 63.81 83 VAL A C 1
ATOM 688 O O . VAL A 1 83 ? 31.806 -7.783 -33.620 1.00 63.81 83 VAL A O 1
ATOM 691 N N . ARG A 1 84 ? 30.136 -8.712 -34.751 1.00 58.38 84 ARG A N 1
ATOM 692 C CA . ARG A 1 84 ? 30.961 -9.864 -35.159 1.00 58.38 84 ARG A CA 1
ATOM 693 C C . ARG A 1 84 ? 30.520 -10.534 -36.464 1.00 58.38 84 ARG A C 1
ATOM 695 O O . ARG A 1 84 ? 30.337 -11.746 -36.489 1.00 58.38 84 ARG A O 1
ATOM 702 N N . ALA A 1 85 ? 30.320 -9.756 -37.527 1.00 50.75 85 ALA A N 1
ATOM 703 C CA . ALA A 1 85 ? 30.088 -10.299 -38.874 1.00 50.75 85 ALA A CA 1
ATOM 704 C C . ALA A 1 85 ? 31.083 -9.795 -39.938 1.00 50.75 85 ALA A C 1
ATOM 706 O O . ALA A 1 85 ? 30.915 -10.121 -41.105 1.00 50.75 85 ALA A O 1
ATOM 707 N N . GLU A 1 86 ? 32.125 -9.055 -39.548 1.00 50.38 86 GLU A N 1
ATOM 708 C CA . GLU A 1 86 ? 33.203 -8.623 -40.454 1.00 50.38 86 GLU A CA 1
ATOM 709 C C . GLU A 1 86 ? 34.576 -8.945 -39.839 1.00 50.38 86 GLU A C 1
ATOM 711 O O . GLU A 1 86 ? 35.363 -8.058 -39.512 1.00 50.38 86 GLU A O 1
ATOM 716 N N . LEU A 1 87 ? 34.817 -10.244 -39.618 1.00 49.88 87 LEU A N 1
ATOM 717 C CA . LEU A 1 87 ? 36.164 -10.825 -39.665 1.00 49.88 87 LEU A CA 1
ATOM 718 C C . LEU A 1 87 ? 36.376 -11.401 -41.063 1.00 49.88 87 LEU A C 1
ATOM 720 O O . LEU A 1 87 ? 35.440 -12.093 -41.526 1.00 49.88 87 LEU A O 1
#

Organism: NCBI:txid1759441

Radius of gyration: 25.62 Å; chains: 1; bounding box: 60×32×69 Å

Sequence (87 aa):
MTNHYTYPRPKNAVGLFLWKRQMWFESTFALSMLEPWEKCLVMTILLTLMTLVTTGLYSYVPVRVVEVQRRAIYYLFGRGSPVRAEL